Protein AF-A0A7S1SKM5-F1 (afdb_monomer_lite)

Foldseek 3Di:
DDDDDDDDDDDPPDPPDDPPPPPPDDPDPVVVLLVVLVVVLVPDPWDKDKDWDADPPPRAIEMEIETEAPPVLVSVSNLLVVLLVNVVVQVVVRVPGHYDYDYHSVDDCPDVSVCVNVVVDPD

Structure (mmCIF, N/CA/C/O backbone):
data_AF-A0A7S1SKM5-F1
#
_entry.id   AF-A0A7S1SKM5-F1
#
loop_
_atom_site.group_PDB
_atom_site.id
_atom_site.type_symbol
_atom_site.label_atom_id
_atom_site.label_alt_id
_atom_site.label_comp_id
_atom_site.label_asym_id
_atom_site.label_entity_id
_atom_site.label_seq_id
_atom_site.pdbx_PDB_ins_code
_atom_site.Cartn_x
_atom_site.Cartn_y
_atom_site.Cartn_z
_atom_site.occupancy
_atom_site.B_iso_or_equiv
_atom_site.auth_seq_id
_atom_site.auth_comp_id
_atom_site.auth_asym_id
_atom_site.auth_atom_id
_atom_site.pdbx_PDB_model_num
ATOM 1 N N . ALA A 1 1 ? 71.103 45.319 -16.052 1.00 44.53 1 ALA A N 1
ATOM 2 C CA . ALA A 1 1 ? 70.541 44.083 -16.638 1.00 44.53 1 ALA A CA 1
ATOM 3 C C . ALA A 1 1 ? 69.067 44.311 -16.969 1.00 44.53 1 ALA A C 1
ATOM 5 O O . ALA A 1 1 ? 68.405 45.075 -16.284 1.00 44.53 1 ALA A O 1
ATOM 6 N N . LYS A 1 2 ? 68.611 43.751 -18.089 1.00 33.94 2 LYS A N 1
ATOM 7 C CA . LYS A 1 2 ? 67.357 44.039 -18.802 1.00 33.94 2 LYS A CA 1
ATOM 8 C C . LYS A 1 2 ? 66.090 43.523 -18.082 1.00 33.94 2 LYS A C 1
ATOM 10 O O . LYS A 1 2 ? 66.106 42.403 -17.596 1.00 33.94 2 LYS A O 1
ATOM 15 N N . LYS A 1 3 ? 64.995 44.291 -18.253 1.00 34.72 3 LYS A N 1
ATOM 16 C CA . LYS A 1 3 ? 63.550 43.928 -18.293 1.00 34.72 3 LYS A CA 1
ATOM 17 C C . LYS A 1 3 ? 62.854 43.587 -16.957 1.00 34.72 3 LYS A C 1
ATOM 19 O O . LYS A 1 3 ? 63.219 42.636 -16.293 1.00 34.72 3 LYS A O 1
ATOM 24 N N . MET A 1 4 ? 61.913 44.404 -16.466 1.00 33.12 4 MET A N 1
ATOM 25 C CA . MET A 1 4 ? 60.545 44.713 -16.961 1.00 33.12 4 MET A CA 1
ATOM 26 C C . MET A 1 4 ? 59.489 43.647 -16.607 1.00 33.12 4 MET A C 1
ATOM 28 O O . MET A 1 4 ? 59.392 42.611 -17.254 1.00 33.12 4 MET A O 1
ATOM 32 N N . ALA A 1 5 ? 58.695 43.996 -15.588 1.00 39.97 5 ALA A N 1
ATOM 33 C CA . ALA A 1 5 ? 57.263 43.776 -15.365 1.00 39.97 5 ALA A CA 1
ATOM 34 C C . ALA A 1 5 ? 56.490 42.757 -16.231 1.00 39.97 5 ALA A C 1
ATOM 36 O O . ALA A 1 5 ? 56.401 42.914 -17.448 1.00 39.97 5 ALA A O 1
ATOM 37 N N . LYS A 1 6 ? 55.723 41.870 -15.567 1.00 34.84 6 LYS A N 1
ATOM 38 C CA . LYS A 1 6 ? 54.315 41.599 -15.928 1.00 34.84 6 LYS A CA 1
ATOM 39 C C . LYS A 1 6 ? 53.532 40.826 -14.848 1.00 34.84 6 LYS A C 1
ATOM 41 O O . LYS A 1 6 ? 53.803 39.666 -14.581 1.00 34.84 6 LYS A O 1
ATOM 46 N N . LYS A 1 7 ? 52.484 41.505 -14.363 1.00 35.03 7 LYS A N 1
ATOM 47 C CA . LYS A 1 7 ? 51.150 41.004 -13.976 1.00 35.03 7 LYS A CA 1
ATOM 48 C C . LYS A 1 7 ? 51.008 40.048 -12.781 1.00 35.03 7 LYS A C 1
ATOM 50 O O . LYS A 1 7 ? 50.899 38.835 -12.911 1.00 35.03 7 LYS A O 1
ATOM 55 N N . LEU A 1 8 ? 50.806 40.692 -11.634 1.00 33.78 8 LEU A N 1
ATOM 56 C CA . LEU A 1 8 ? 49.860 40.293 -10.594 1.00 33.78 8 LEU A CA 1
ATOM 57 C C . LEU A 1 8 ? 48.406 40.303 -11.143 1.00 33.78 8 LEU A C 1
ATOM 59 O O . LEU A 1 8 ? 48.081 41.133 -11.992 1.00 33.78 8 LEU A O 1
ATOM 63 N N . ILE A 1 9 ? 47.543 39.463 -10.554 1.00 37.97 9 ILE A N 1
ATOM 64 C CA . ILE A 1 9 ? 46.062 39.422 -10.641 1.00 37.97 9 ILE A CA 1
ATOM 65 C C . ILE A 1 9 ? 45.469 38.626 -11.821 1.00 37.97 9 ILE A C 1
ATOM 67 O O . ILE A 1 9 ? 45.278 39.153 -12.913 1.00 37.97 9 ILE A O 1
ATOM 71 N N . ALA A 1 10 ? 45.083 37.374 -11.547 1.00 36.31 10 ALA A N 1
ATOM 72 C CA . ALA A 1 10 ? 43.726 36.837 -11.759 1.00 36.31 10 ALA A CA 1
ATOM 73 C C . ALA A 1 10 ? 43.738 35.305 -11.608 1.00 36.31 10 ALA A C 1
ATOM 75 O O . ALA A 1 10 ? 44.262 34.591 -12.455 1.00 36.31 10 ALA A O 1
ATOM 76 N N . GLY A 1 11 ? 43.121 34.792 -10.545 1.00 29.48 11 GLY A N 1
ATOM 77 C CA . GLY A 1 11 ? 42.963 33.353 -10.346 1.00 29.48 11 GLY A CA 1
ATOM 78 C C . GLY A 1 11 ? 41.993 33.048 -9.216 1.00 29.48 11 GLY A C 1
ATOM 79 O O . GLY A 1 11 ? 42.399 32.575 -8.163 1.00 29.48 11 GLY A O 1
ATOM 80 N N . LYS A 1 12 ? 40.704 33.356 -9.412 1.00 35.53 12 LYS A N 1
ATOM 81 C CA . LYS A 1 12 ? 39.622 32.831 -8.566 1.00 35.53 12 LYS A CA 1
ATOM 82 C C . LYS A 1 12 ? 39.650 31.302 -8.659 1.00 35.53 12 LYS A C 1
ATOM 84 O O . LYS A 1 12 ? 39.154 30.743 -9.635 1.00 35.53 12 LYS A O 1
ATOM 89 N N . ALA A 1 13 ? 40.191 30.631 -7.647 1.00 33.53 13 ALA A N 1
ATOM 90 C CA . ALA A 1 13 ? 39.970 29.206 -7.452 1.00 33.53 13 ALA A CA 1
ATOM 91 C C . ALA A 1 13 ? 38.503 29.006 -7.039 1.00 33.53 13 ALA A C 1
ATOM 93 O O . ALA A 1 13 ? 38.129 29.165 -5.879 1.00 33.53 13 ALA A O 1
ATOM 94 N N . ARG A 1 14 ? 37.636 28.723 -8.018 1.00 37.31 14 ARG A N 1
ATOM 95 C CA . ARG A 1 14 ? 36.309 28.164 -7.756 1.00 37.31 14 ARG A CA 1
ATOM 96 C C . ARG A 1 14 ? 36.513 26.763 -7.185 1.00 37.31 14 ARG A C 1
ATOM 98 O O . ARG A 1 14 ? 36.985 25.878 -7.893 1.00 37.31 14 ARG A O 1
ATOM 105 N N . VAL A 1 15 ? 36.127 26.570 -5.928 1.00 40.81 15 VAL A N 1
ATOM 106 C CA . VAL A 1 15 ? 35.916 25.247 -5.332 1.00 40.81 15 VAL A CA 1
ATOM 107 C C . VAL A 1 15 ? 34.727 24.614 -6.054 1.00 40.81 15 VAL A C 1
ATOM 109 O O . VAL A 1 15 ? 33.566 24.832 -5.716 1.00 40.81 15 VAL A O 1
ATOM 112 N N . GLY A 1 16 ? 35.024 23.896 -7.134 1.00 34.16 16 GLY A N 1
ATOM 113 C CA . GLY A 1 16 ? 34.077 23.047 -7.835 1.00 34.16 16 GLY A CA 1
ATOM 114 C C . GLY A 1 16 ? 33.922 21.742 -7.072 1.00 34.16 16 GLY A C 1
ATOM 115 O O . GLY A 1 16 ? 34.668 20.794 -7.292 1.00 34.16 16 GLY A O 1
ATOM 116 N N . MET A 1 17 ? 32.949 21.701 -6.169 1.00 44.09 17 MET A N 1
ATOM 117 C CA . MET A 1 17 ? 32.462 20.468 -5.569 1.00 44.09 17 MET A CA 1
ATOM 118 C C . MET A 1 17 ? 31.806 19.617 -6.667 1.00 44.09 17 MET A C 1
ATOM 120 O O . MET A 1 17 ? 30.690 19.899 -7.092 1.00 44.09 17 MET A O 1
ATOM 124 N N . GLN A 1 18 ? 32.493 18.577 -7.143 1.00 41.22 18 GLN A N 1
ATOM 125 C CA . GLN A 1 18 ? 31.856 17.476 -7.866 1.00 41.22 18 GLN A CA 1
ATOM 126 C C . GLN A 1 18 ? 32.013 16.191 -7.063 1.00 41.22 18 GLN A C 1
ATOM 128 O O . GLN A 1 18 ? 32.947 15.421 -7.257 1.00 41.22 18 GLN A O 1
ATOM 133 N N . ARG A 1 19 ? 31.043 15.925 -6.185 1.00 45.25 19 ARG A N 1
ATOM 134 C CA . ARG A 1 19 ? 30.718 14.547 -5.812 1.00 45.25 19 ARG A CA 1
ATOM 135 C C . ARG A 1 19 ? 29.798 13.988 -6.894 1.00 45.25 19 ARG A C 1
ATOM 137 O O . ARG A 1 19 ? 28.584 13.970 -6.731 1.00 45.25 19 ARG A O 1
ATOM 144 N N . LYS A 1 20 ? 30.368 13.564 -8.024 1.00 42.16 20 LYS A N 1
ATOM 145 C CA . LYS A 1 20 ? 29.685 12.577 -8.865 1.00 42.16 20 LYS A CA 1
ATOM 146 C C . LYS A 1 20 ? 29.864 11.240 -8.165 1.00 42.16 20 LYS A C 1
ATOM 148 O O . LYS A 1 20 ? 30.927 10.638 -8.259 1.00 42.16 20 LYS A O 1
ATOM 153 N N . GLY A 1 21 ? 28.849 10.826 -7.408 1.00 39.41 21 GLY A N 1
ATOM 154 C CA . GLY A 1 21 ? 28.745 9.438 -6.981 1.00 39.41 21 GLY A CA 1
ATOM 155 C C . GLY A 1 21 ? 28.824 8.567 -8.229 1.00 39.41 21 GLY A C 1
ATOM 156 O O . GLY A 1 21 ? 28.026 8.730 -9.153 1.00 39.41 21 GLY A O 1
ATOM 157 N N . PHE A 1 22 ? 29.842 7.719 -8.294 1.00 39.88 22 PHE A N 1
ATOM 158 C CA . PHE A 1 22 ? 29.934 6.665 -9.286 1.00 39.88 22 PHE A CA 1
ATOM 159 C C . PHE A 1 22 ? 28.782 5.703 -8.990 1.00 39.88 22 PHE A C 1
ATOM 161 O O . PHE A 1 22 ? 28.856 4.922 -8.049 1.00 39.88 22 PHE A O 1
ATOM 168 N N . GLN A 1 23 ? 27.667 5.833 -9.714 1.00 56.47 23 GLN A N 1
ATOM 169 C CA . GLN A 1 23 ? 26.679 4.763 -9.740 1.00 56.47 23 GLN A CA 1
ATOM 170 C C . GLN A 1 23 ? 27.331 3.615 -10.503 1.00 56.47 23 GLN A C 1
ATOM 172 O O . GLN A 1 23 ? 27.558 3.724 -11.712 1.00 56.47 23 GLN A O 1
ATOM 177 N N . GLU A 1 24 ? 27.711 2.567 -9.775 1.00 56.81 24 GLU A N 1
ATOM 178 C CA . GLU A 1 24 ? 28.208 1.332 -10.370 1.00 56.81 24 GLU A CA 1
ATOM 179 C C . GLU A 1 24 ? 27.199 0.862 -11.418 1.00 56.81 24 GLU A C 1
ATOM 181 O O . GLU A 1 24 ? 25.993 0.793 -11.165 1.00 56.81 24 GLU A O 1
ATOM 186 N N . ARG A 1 25 ? 27.683 0.621 -12.641 1.00 55.78 25 ARG A N 1
ATOM 187 C CA . ARG A 1 25 ? 26.817 0.090 -13.690 1.00 55.78 25 ARG A CA 1
ATOM 188 C C . ARG A 1 25 ? 26.450 -1.343 -13.307 1.00 55.78 25 ARG A C 1
ATOM 190 O O . ARG A 1 25 ? 27.363 -2.105 -12.988 1.00 55.78 25 ARG A O 1
ATOM 197 N N . PRO A 1 26 ? 25.164 -1.713 -13.378 1.00 62.81 26 PRO A N 1
ATOM 198 C CA . PRO A 1 26 ? 24.733 -3.074 -13.101 1.00 62.81 26 PRO A CA 1
ATOM 199 C C . PRO A 1 26 ? 25.515 -4.051 -13.982 1.00 62.81 26 PRO A C 1
ATOM 201 O O . PRO A 1 26 ? 25.630 -3.860 -15.195 1.00 62.81 26 PRO A O 1
ATOM 204 N N . THR A 1 27 ? 26.101 -5.065 -13.3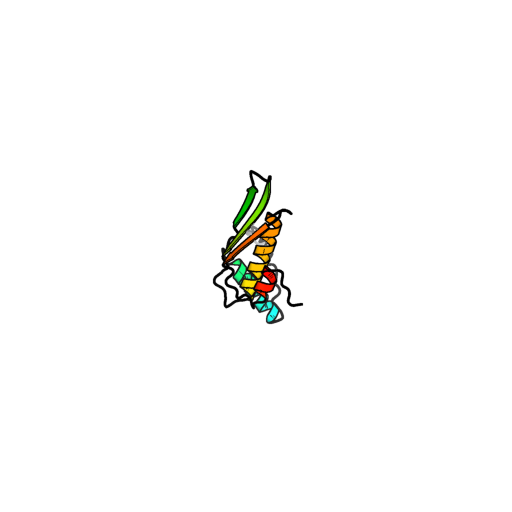50 1.00 66.69 27 THR A N 1
ATOM 205 C CA . THR A 1 27 ? 26.976 -6.044 -14.013 1.00 66.69 27 THR A CA 1
ATOM 206 C C . THR A 1 27 ? 26.175 -7.172 -14.649 1.00 66.69 27 THR A C 1
ATOM 208 O O . THR A 1 27 ? 26.666 -7.870 -15.537 1.00 66.69 27 THR A O 1
ATOM 211 N N . ARG A 1 28 ? 24.915 -7.325 -14.228 1.00 77.56 28 ARG A N 1
ATOM 212 C CA . ARG A 1 28 ? 23.968 -8.316 -14.736 1.00 77.56 28 ARG A CA 1
ATOM 213 C C . ARG A 1 28 ? 22.738 -7.642 -15.333 1.00 77.56 28 ARG A C 1
ATOM 215 O O . ARG A 1 28 ? 22.282 -6.602 -14.866 1.00 77.56 28 ARG A O 1
ATOM 222 N N . LEU A 1 29 ? 22.159 -8.282 -16.348 1.00 68.50 29 LEU A N 1
ATOM 223 C CA . LEU A 1 29 ? 20.936 -7.809 -17.003 1.00 68.50 29 LEU A CA 1
ATOM 224 C C . LEU A 1 29 ? 19.767 -7.670 -16.012 1.00 68.50 29 LEU A C 1
ATOM 226 O O . LEU A 1 29 ? 19.000 -6.721 -16.119 1.00 68.50 29 LEU A O 1
ATOM 230 N N . SER A 1 30 ? 19.667 -8.569 -15.028 1.00 70.00 30 SER A N 1
ATOM 231 C CA . SER A 1 30 ? 18.664 -8.497 -13.958 1.00 70.00 30 SER A CA 1
ATOM 232 C C . SER A 1 30 ? 18.806 -7.225 -13.121 1.00 70.00 30 SER A C 1
ATOM 234 O O . SER A 1 30 ? 17.845 -6.486 -12.968 1.00 70.00 30 SER A O 1
ATOM 236 N N . GLU A 1 31 ? 20.025 -6.896 -12.691 1.00 72.94 31 GLU A N 1
ATOM 237 C CA . GLU A 1 31 ? 20.312 -5.678 -11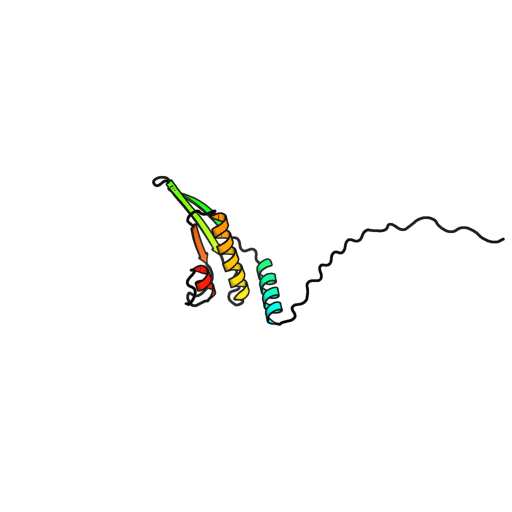.921 1.00 72.94 31 GLU A CA 1
ATOM 238 C C . GLU A 1 31 ? 19.991 -4.412 -12.735 1.00 72.94 31 GLU A C 1
ATOM 240 O O . GLU A 1 31 ? 19.519 -3.412 -12.196 1.00 72.94 31 GLU A O 1
ATOM 245 N N . ALA A 1 32 ? 20.214 -4.453 -14.053 1.00 66.81 32 ALA A N 1
ATOM 246 C CA . ALA A 1 32 ? 19.873 -3.355 -14.952 1.00 66.81 32 ALA A CA 1
ATOM 247 C C . ALA A 1 32 ? 18.357 -3.184 -15.121 1.00 66.81 32 ALA A C 1
ATOM 249 O O . ALA A 1 32 ? 17.866 -2.053 -15.147 1.00 66.81 32 ALA A O 1
ATOM 250 N N . LEU A 1 33 ? 17.616 -4.291 -15.210 1.00 69.81 33 LEU A N 1
ATOM 251 C CA . LEU A 1 33 ? 16.154 -4.298 -15.265 1.00 69.81 33 LEU A CA 1
ATOM 252 C C . LEU A 1 33 ? 15.541 -3.812 -13.944 1.00 69.81 33 LEU A C 1
ATOM 254 O O . LEU A 1 33 ? 14.599 -3.016 -13.968 1.00 69.81 33 LEU A O 1
ATOM 258 N N . ASP A 1 34 ? 16.120 -4.193 -12.807 1.00 75.25 34 ASP A N 1
ATOM 259 C CA . ASP A 1 34 ? 15.693 -3.744 -11.480 1.00 75.25 34 ASP A CA 1
ATOM 260 C C . ASP A 1 34 ? 15.950 -2.245 -11.295 1.00 75.25 34 ASP A C 1
ATOM 262 O O . ASP A 1 34 ? 15.040 -1.483 -10.957 1.00 75.25 34 ASP A O 1
ATOM 266 N N . ALA A 1 35 ? 17.159 -1.775 -11.619 1.00 74.94 35 ALA A N 1
ATOM 267 C CA . ALA A 1 35 ? 17.502 -0.355 -11.576 1.00 74.94 35 ALA A CA 1
ATOM 268 C C . ALA A 1 35 ? 16.617 0.487 -12.514 1.00 74.94 35 ALA A C 1
ATOM 270 O O . ALA A 1 35 ? 16.205 1.600 -12.161 1.00 74.94 35 ALA A O 1
ATOM 271 N N . MET A 1 36 ? 16.275 -0.040 -13.695 1.00 74.06 36 MET A N 1
ATOM 272 C CA . MET A 1 36 ? 15.334 0.602 -14.613 1.00 74.06 36 MET A CA 1
ATOM 273 C C . MET A 1 36 ? 13.927 0.672 -14.010 1.00 74.06 36 MET A C 1
ATOM 275 O O . MET A 1 36 ? 13.290 1.722 -14.076 1.00 74.06 36 MET A O 1
ATOM 279 N N . SER A 1 37 ? 13.458 -0.399 -13.374 1.00 82.69 37 SER A N 1
ATOM 280 C CA . SER A 1 37 ? 12.133 -0.467 -12.749 1.00 82.69 37 SER A CA 1
ATOM 281 C C . SER A 1 37 ? 12.002 0.492 -11.566 1.00 82.69 37 SER A C 1
ATOM 283 O O . SER A 1 37 ? 11.008 1.214 -11.463 1.00 82.69 37 SER A O 1
ATOM 285 N N . ILE A 1 38 ? 13.040 0.610 -10.734 1.00 87.25 38 ILE A N 1
ATOM 286 C CA . ILE A 1 38 ? 13.122 1.626 -9.674 1.00 87.25 38 ILE A CA 1
ATOM 287 C C . ILE A 1 38 ? 13.083 3.031 -10.284 1.00 87.25 38 ILE A C 1
ATOM 289 O O . ILE A 1 38 ? 12.285 3.872 -9.871 1.00 87.25 38 ILE A O 1
ATOM 293 N N . SER A 1 39 ? 13.891 3.282 -11.316 1.00 89.25 39 SER A N 1
ATOM 294 C CA . SER A 1 39 ? 13.947 4.587 -11.988 1.00 89.25 39 SER A CA 1
ATOM 295 C C . SER A 1 39 ? 12.612 4.986 -12.622 1.00 89.25 39 SER A C 1
ATOM 297 O O . SER A 1 39 ? 12.255 6.164 -12.626 1.00 89.25 39 SER A O 1
ATOM 299 N N . VAL A 1 40 ? 11.864 4.024 -13.169 1.00 89.81 40 VAL A N 1
ATOM 300 C CA . VAL A 1 40 ? 10.515 4.251 -13.702 1.00 89.81 40 VAL A CA 1
ATOM 301 C C . VAL A 1 40 ? 9.528 4.529 -12.570 1.00 89.81 40 VAL A C 1
ATOM 303 O O . VAL A 1 40 ? 8.729 5.455 -12.700 1.00 89.81 40 VAL A O 1
ATOM 306 N N . SER A 1 41 ? 9.610 3.788 -11.463 1.00 91.94 41 SER A N 1
ATOM 307 C CA . SER A 1 41 ? 8.747 3.974 -10.288 1.00 91.94 41 SER A CA 1
ATOM 308 C C . SER A 1 41 ? 8.914 5.370 -9.678 1.00 91.94 41 SER A C 1
ATOM 310 O O . SER A 1 41 ? 7.932 6.062 -9.433 1.00 91.94 41 SER A O 1
ATOM 312 N N . LEU A 1 42 ? 10.153 5.857 -9.548 1.00 91.31 42 LEU A N 1
ATOM 313 C CA . LEU A 1 42 ? 10.459 7.193 -9.012 1.00 91.31 42 LEU A CA 1
ATOM 314 C C . LEU A 1 42 ? 9.870 8.353 -9.831 1.00 91.31 42 LEU A C 1
ATOM 316 O O . LEU A 1 42 ? 9.675 9.443 -9.303 1.00 91.31 42 LEU A O 1
ATOM 320 N N . LYS A 1 43 ? 9.598 8.148 -11.125 1.00 92.31 43 LYS A N 1
ATOM 321 C CA . LYS A 1 43 ? 8.993 9.171 -11.998 1.00 92.31 43 LYS A CA 1
ATOM 322 C C . LYS A 1 43 ? 7.471 9.227 -11.881 1.00 92.31 43 LYS A C 1
ATOM 324 O O . LYS A 1 43 ? 6.847 10.103 -12.479 1.00 92.31 43 LYS A O 1
ATOM 329 N N . ARG A 1 44 ? 6.856 8.277 -11.176 1.00 91.69 44 ARG A N 1
ATOM 330 C CA . ARG A 1 44 ? 5.410 8.234 -10.971 1.00 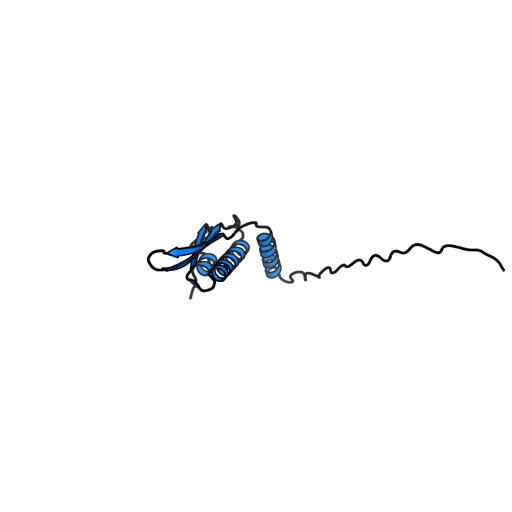91.69 44 ARG A CA 1
ATOM 331 C C . ARG A 1 44 ? 5.010 9.151 -9.819 1.00 91.69 44 ARG A C 1
ATOM 333 O O . ARG A 1 44 ? 5.712 9.259 -8.823 1.00 91.69 44 ARG A O 1
ATOM 340 N N . GLN A 1 45 ? 3.852 9.788 -9.960 1.00 93.25 45 GLN A N 1
ATOM 341 C CA . GLN A 1 45 ? 3.299 10.733 -8.979 1.00 93.25 45 GLN A CA 1
ATOM 342 C C . GLN A 1 45 ? 2.095 10.145 -8.232 1.00 93.25 45 GLN A C 1
ATOM 344 O O . GLN A 1 45 ? 1.186 10.860 -7.818 1.00 93.25 45 GLN A O 1
ATOM 349 N N . ASN A 1 46 ? 2.058 8.820 -8.100 1.00 94.94 46 ASN A N 1
ATOM 350 C CA . ASN A 1 46 ? 1.009 8.135 -7.361 1.00 94.94 46 ASN A CA 1
ATOM 351 C C . ASN A 1 46 ? 1.098 8.487 -5.873 1.00 94.94 46 ASN A C 1
ATOM 353 O O . ASN A 1 46 ? 2.182 8.498 -5.291 1.00 94.94 46 ASN A O 1
ATOM 357 N N . CYS A 1 47 ? -0.056 8.737 -5.261 1.00 95.62 47 CYS A N 1
ATOM 358 C CA . CYS A 1 47 ? -0.168 9.162 -3.874 1.00 95.62 47 CYS A CA 1
ATOM 359 C C . CYS A 1 47 ? -0.964 8.131 -3.072 1.00 95.62 47 CYS A C 1
ATOM 361 O O . CYS A 1 47 ? -1.996 7.642 -3.534 1.00 95.62 47 CYS A O 1
ATOM 363 N N . LEU A 1 48 ? -0.482 7.818 -1.870 1.00 97.75 48 LEU A N 1
ATOM 364 C CA . LEU A 1 48 ? -1.247 7.096 -0.860 1.00 97.75 48 LEU A CA 1
ATOM 365 C C . LEU A 1 48 ? -1.973 8.122 0.007 1.00 97.75 48 LEU A C 1
ATOM 367 O O . LEU A 1 48 ? -1.336 9.002 0.586 1.00 97.75 48 LEU A O 1
ATOM 371 N N . VAL A 1 49 ? -3.289 7.987 0.121 1.00 97.88 49 VAL A N 1
ATOM 372 C CA . VAL A 1 49 ? -4.096 8.819 1.017 1.00 97.88 49 VAL A CA 1
ATOM 373 C C . VAL A 1 49 ? -4.502 7.974 2.213 1.00 97.88 49 VAL A C 1
ATOM 375 O O . VAL A 1 49 ? -5.096 6.915 2.027 1.00 97.88 49 VAL A O 1
ATOM 378 N N . SER A 1 50 ? -4.209 8.446 3.425 1.00 98.12 50 SER A N 1
ATOM 379 C CA . SER A 1 50 ? -4.557 7.753 4.669 1.00 98.12 50 SER A CA 1
ATOM 380 C C . SER A 1 50 ? -5.353 8.651 5.603 1.00 98.12 50 SER A C 1
ATOM 382 O O . SER A 1 50 ? -5.050 9.835 5.752 1.00 98.12 50 SER A O 1
ATOM 384 N N . VAL A 1 51 ? -6.342 8.067 6.273 1.00 98.00 51 VAL A N 1
ATOM 385 C CA . VAL A 1 51 ? -7.163 8.726 7.290 1.00 98.00 51 VAL A CA 1
ATOM 386 C C . VAL A 1 51 ? -7.232 7.870 8.550 1.00 98.00 51 VAL A C 1
ATOM 388 O O . VAL A 1 51 ? -7.370 6.651 8.487 1.00 98.00 51 VAL A O 1
ATOM 391 N N . GLY A 1 52 ? -7.133 8.515 9.711 1.00 97.75 52 GLY A N 1
ATOM 392 C CA . GLY A 1 52 ? -7.422 7.890 10.999 1.00 97.75 52 GLY A CA 1
ATOM 393 C C . GLY A 1 52 ? -8.8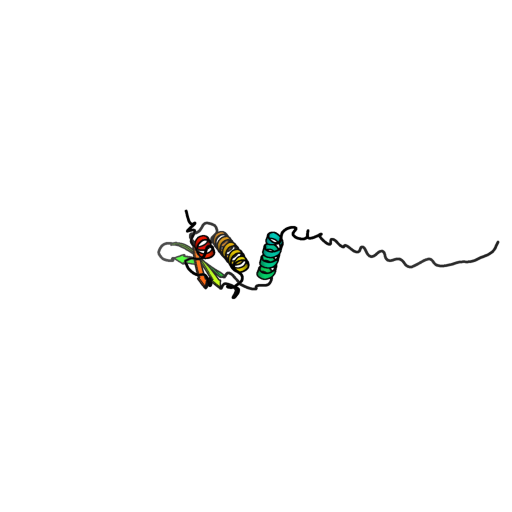86 8.102 11.359 1.00 97.75 52 GLY A C 1
ATOM 394 O O . GLY A 1 52 ? -9.359 9.235 11.336 1.00 97.75 52 GLY A O 1
ATOM 395 N N . LEU A 1 53 ? -9.591 7.028 11.696 1.00 97.31 53 LEU A N 1
ATOM 396 C CA . LEU A 1 53 ? -11.006 7.057 12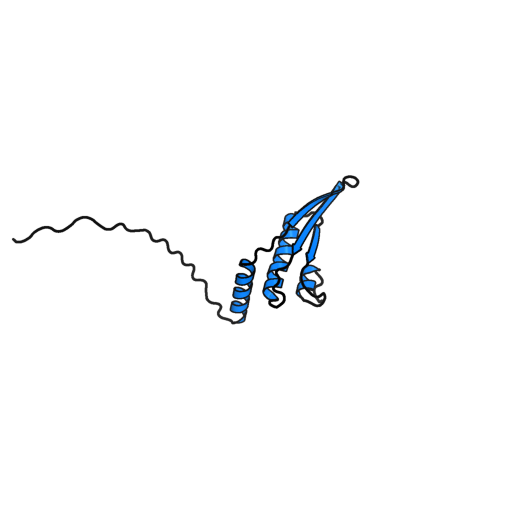.048 1.00 97.31 53 LEU A CA 1
ATOM 397 C C . LEU A 1 53 ? -11.201 6.500 13.456 1.00 97.31 53 LEU A C 1
ATOM 399 O O . LEU A 1 53 ? -10.536 5.538 13.841 1.00 97.31 53 LEU A O 1
ATOM 403 N N . SER A 1 54 ? -12.135 7.095 14.198 1.00 97.69 54 SER A N 1
ATOM 404 C CA . SER A 1 54 ? -12.546 6.637 15.526 1.00 97.69 54 SER A CA 1
ATOM 405 C C . SER A 1 54 ? -14.065 6.526 15.580 1.00 97.69 54 SER A C 1
ATOM 407 O O . SER A 1 54 ? -14.779 7.479 15.259 1.00 97.69 54 SER A O 1
ATOM 409 N N . CYS A 1 55 ? -14.566 5.366 15.992 1.00 97.31 55 CYS A N 1
ATOM 410 C CA . CYS A 1 55 ? -15.981 5.151 16.242 1.00 97.31 55 CYS A CA 1
ATOM 411 C C . CYS A 1 55 ? -16.398 5.903 17.509 1.00 97.31 55 CYS A C 1
ATOM 413 O O . CYS A 1 55 ? -15.784 5.738 18.562 1.00 97.31 55 CYS A O 1
ATOM 415 N N . ARG A 1 56 ? -17.454 6.718 17.419 1.00 97.56 56 ARG A N 1
ATOM 416 C CA . ARG A 1 56 ? -17.947 7.511 18.558 1.00 97.56 56 ARG A CA 1
ATOM 417 C C . ARG A 1 56 ? -18.601 6.655 19.641 1.00 97.56 56 ARG A C 1
ATOM 419 O O . ARG A 1 56 ? -18.527 7.016 20.805 1.00 97.56 56 ARG A O 1
ATOM 426 N N . GLU A 1 57 ? -19.233 5.553 19.250 1.00 98.00 57 GLU A N 1
ATOM 427 C CA . GLU A 1 57 ? -19.969 4.672 20.159 1.00 98.00 57 GLU A CA 1
ATOM 428 C C . GLU A 1 57 ? -19.039 3.690 20.879 1.00 98.00 57 GLU A C 1
ATOM 430 O O . GLU A 1 57 ? -19.049 3.611 22.102 1.00 98.00 57 GLU A O 1
ATOM 435 N N . SER A 1 58 ? -18.196 2.970 20.131 1.00 97.12 58 SER A N 1
ATOM 436 C CA . SER A 1 58 ? -17.318 1.940 20.700 1.00 97.12 58 SER A CA 1
ATOM 437 C C . SER A 1 58 ? -15.942 2.451 21.127 1.00 97.12 58 SER A C 1
ATOM 439 O O . SER A 1 58 ? -15.188 1.717 21.760 1.00 97.12 58 SER A O 1
ATOM 441 N N . GLY A 1 59 ? -15.558 3.666 20.722 1.00 96.38 59 GLY A N 1
ATOM 442 C CA . GLY A 1 59 ? -14.208 4.202 20.926 1.00 96.38 59 GLY A CA 1
ATOM 443 C C . GLY A 1 59 ? -13.116 3.512 20.096 1.00 96.38 59 GLY A C 1
ATOM 444 O O . GLY A 1 59 ? -11.956 3.918 20.156 1.00 96.38 59 GLY A O 1
ATOM 445 N N . ALA A 1 60 ? -13.457 2.490 19.302 1.00 96.69 60 ALA A N 1
ATOM 446 C CA . ALA A 1 60 ? -12.502 1.783 18.456 1.00 96.69 60 ALA A CA 1
ATOM 447 C C . ALA A 1 60 ? -11.896 2.727 17.411 1.00 96.69 60 ALA A C 1
ATOM 449 O O . ALA A 1 60 ? -12.611 3.529 16.808 1.00 96.69 60 ALA A O 1
ATOM 450 N N . SER A 1 61 ? -10.592 2.606 17.159 1.00 97.56 61 SER A N 1
ATOM 451 C CA . SER A 1 61 ? -9.898 3.408 16.150 1.00 97.56 61 SER A CA 1
ATOM 452 C C . SER A 1 61 ? -9.141 2.537 15.158 1.00 97.56 61 SER A C 1
ATOM 454 O O . SER A 1 61 ? -8.613 1.481 15.509 1.00 97.56 61 SER A O 1
ATOM 456 N N . PHE A 1 62 ? -9.098 2.984 13.908 1.00 97.88 62 PHE A N 1
ATOM 457 C CA . PHE A 1 62 ? -8.390 2.306 12.830 1.00 97.88 62 PHE A CA 1
ATOM 458 C C . PHE A 1 62 ? -7.861 3.309 11.800 1.00 97.88 62 PHE A C 1
ATOM 460 O O . PHE A 1 62 ? -8.221 4.490 11.803 1.00 97.88 62 PHE A O 1
ATOM 467 N N . SER A 1 63 ? -6.970 2.846 10.929 1.00 98.31 63 SER A N 1
ATOM 468 C CA . SER A 1 63 ? -6.454 3.612 9.793 1.00 98.31 63 SER A CA 1
ATOM 469 C C . SER A 1 63 ? -7.019 3.059 8.487 1.00 98.31 63 SER A C 1
ATOM 471 O O . SER A 1 63 ? -6.998 1.852 8.271 1.00 98.31 63 SER A O 1
ATOM 473 N N . LEU A 1 64 ? -7.512 3.920 7.603 1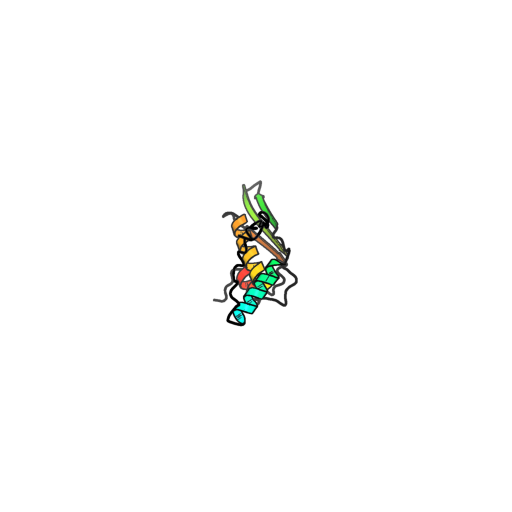.00 98.00 64 LEU A N 1
ATOM 474 C CA . LEU A 1 64 ? -7.909 3.549 6.247 1.00 98.00 64 LEU A CA 1
ATOM 475 C C . LEU A 1 64 ? -6.967 4.234 5.267 1.00 98.00 64 LEU A C 1
ATOM 477 O O . LEU A 1 64 ? -6.867 5.458 5.263 1.00 98.00 64 LEU A O 1
ATOM 481 N N . SER A 1 65 ? -6.301 3.446 4.431 1.00 98.25 65 SER A N 1
ATOM 482 C CA . SER A 1 65 ? -5.453 3.951 3.354 1.00 98.25 65 SER A CA 1
ATOM 483 C C . SER A 1 65 ? -6.009 3.536 1.999 1.00 98.25 65 SER A C 1
ATOM 485 O O . SER A 1 65 ? -6.474 2.410 1.844 1.00 98.25 65 SER A O 1
ATOM 487 N N . THR A 1 66 ? -5.945 4.427 1.013 1.00 98.00 66 THR A N 1
ATOM 488 C CA . THR A 1 66 ? -6.313 4.131 -0.373 1.00 98.00 66 THR A CA 1
ATOM 489 C C . THR A 1 66 ? -5.182 4.469 -1.331 1.00 98.00 66 THR A C 1
ATOM 491 O O . THR A 1 66 ? -4.526 5.508 -1.196 1.00 98.00 66 THR A O 1
ATOM 494 N N . TYR A 1 67 ? -4.965 3.593 -2.309 1.00 97.56 67 TYR A N 1
ATOM 495 C CA . TYR A 1 67 ? -3.948 3.748 -3.341 1.00 97.56 67 TYR A CA 1
ATOM 496 C C . TYR A 1 67 ? -4.532 3.500 -4.730 1.00 97.56 67 TYR A C 1
ATOM 498 O O . TYR A 1 67 ? -5.276 2.546 -4.934 1.00 97.56 67 TYR A O 1
ATOM 506 N N . HIS A 1 68 ? -4.179 4.339 -5.701 1.00 96.19 68 HIS A N 1
ATOM 507 C CA . HIS A 1 68 ? -4.458 4.060 -7.108 1.00 96.19 68 HIS A CA 1
ATOM 508 C C . HIS A 1 68 ? -3.144 3.733 -7.799 1.00 96.19 68 HIS A C 1
ATOM 510 O O . HIS A 1 68 ? -2.223 4.556 -7.816 1.00 96.19 68 HIS A O 1
ATOM 516 N N . MET A 1 69 ? -3.048 2.533 -8.351 1.00 95.25 69 MET A N 1
ATOM 517 C CA . MET A 1 69 ? -1.829 2.016 -8.950 1.00 95.25 69 MET A CA 1
ATOM 518 C C . MET A 1 69 ? -1.449 2.765 -10.235 1.00 95.25 69 MET A C 1
ATOM 520 O O . MET A 1 69 ? -2.336 3.218 -10.963 1.00 95.25 69 MET A O 1
ATOM 524 N N . PRO A 1 70 ? -0.155 2.943 -10.569 1.00 91.81 70 PRO A N 1
ATOM 525 C CA . PRO A 1 70 ? 0.220 3.451 -11.884 1.00 91.81 70 PRO A CA 1
ATOM 526 C C . PRO A 1 70 ? -0.329 2.550 -12.996 1.00 91.81 70 PRO A C 1
ATOM 528 O O . PRO A 1 70 ? -0.313 1.327 -12.881 1.00 91.81 70 PRO A O 1
ATOM 531 N N . CYS A 1 71 ? -0.717 3.148 -14.126 1.00 86.00 71 CYS A N 1
ATOM 532 C CA . CYS A 1 71 ? -1.087 2.424 -15.347 1.00 86.00 71 CYS A CA 1
ATOM 533 C C . CYS A 1 71 ? 0.158 1.826 -16.036 1.00 86.00 71 CYS A C 1
ATOM 535 O O . CYS A 1 71 ? 0.509 2.186 -17.158 1.00 86.00 71 CYS A O 1
ATOM 537 N N . ALA A 1 72 ? 0.871 0.950 -15.327 1.00 87.44 72 ALA A N 1
ATOM 538 C CA . ALA A 1 72 ? 2.107 0.291 -15.733 1.00 87.44 72 ALA A CA 1
ATOM 539 C C . ALA A 1 72 ? 1.964 -1.239 -15.672 1.00 87.44 72 ALA A C 1
ATOM 541 O O . ALA A 1 72 ? 2.930 -1.941 -15.410 1.00 87.44 72 ALA A O 1
ATOM 542 N N . PHE A 1 73 ? 0.770 -1.763 -15.958 1.00 84.00 73 PHE A N 1
ATOM 543 C CA . PHE A 1 73 ? 0.421 -3.189 -15.867 1.00 84.00 73 PHE A CA 1
ATOM 544 C C . PHE A 1 73 ? 1.289 -4.125 -16.732 1.00 84.00 73 PHE A C 1
ATOM 546 O O . PHE A 1 73 ? 1.346 -5.319 -16.473 1.00 84.00 73 PHE A O 1
ATOM 553 N N . ARG A 1 74 ? 1.994 -3.599 -17.746 1.00 85.12 74 ARG A N 1
ATOM 554 C CA . ARG A 1 74 ? 2.987 -4.355 -18.542 1.00 85.12 74 ARG A CA 1
ATOM 555 C C . ARG A 1 74 ? 4.391 -4.378 -17.927 1.00 85.12 74 ARG A C 1
ATOM 557 O O . ARG A 1 74 ? 5.292 -4.986 -18.492 1.00 85.12 74 ARG A O 1
ATOM 564 N N . ASN A 1 75 ? 4.597 -3.669 -16.823 1.00 89.06 75 ASN A N 1
ATOM 565 C CA . ASN A 1 75 ? 5.853 -3.588 -16.094 1.00 89.06 75 ASN A CA 1
ATOM 566 C C . ASN A 1 75 ? 5.600 -4.022 -14.646 1.00 89.06 75 ASN A C 1
ATOM 568 O O . ASN A 1 75 ? 5.456 -3.205 -13.736 1.00 89.06 75 ASN A O 1
ATOM 572 N N . GLU A 1 76 ? 5.507 -5.336 -14.465 1.00 89.75 76 GLU A N 1
ATOM 573 C CA . GLU A 1 76 ? 5.235 -5.968 -13.176 1.00 89.75 76 GLU A CA 1
ATOM 574 C C . GLU A 1 76 ? 6.221 -5.550 -12.066 1.00 89.75 76 GLU A C 1
ATOM 576 O O . GLU A 1 76 ? 5.752 -5.255 -10.968 1.00 89.75 76 GLU A O 1
ATOM 581 N N . PRO A 1 77 ? 7.538 -5.386 -12.314 1.00 91.56 77 PRO A N 1
ATOM 582 C CA . PRO A 1 77 ? 8.460 -4.862 -11.302 1.00 91.56 77 PRO A CA 1
ATOM 583 C C . PRO A 1 77 ? 8.089 -3.474 -10.758 1.00 91.56 77 PRO A C 1
ATOM 585 O O . PRO A 1 77 ? 8.139 -3.253 -9.549 1.00 91.56 77 PRO A O 1
ATOM 588 N N . VAL A 1 78 ? 7.660 -2.538 -11.615 1.00 93.00 78 VAL A N 1
ATOM 589 C CA . VAL A 1 78 ? 7.148 -1.227 -11.164 1.00 93.00 78 VAL A CA 1
ATOM 590 C C . VAL A 1 78 ? 5.919 -1.430 -10.284 1.00 93.00 78 VAL A C 1
ATOM 592 O O . VAL A 1 78 ? 5.802 -0.827 -9.217 1.00 93.00 78 VAL A O 1
ATOM 595 N N . MET A 1 79 ? 5.016 -2.315 -10.701 1.00 94.25 79 MET A N 1
ATOM 596 C CA . MET A 1 79 ? 3.807 -2.609 -9.941 1.00 94.25 79 MET A CA 1
ATOM 597 C C . MET A 1 79 ? 4.127 -3.235 -8.569 1.00 94.25 79 MET A C 1
ATOM 599 O O . MET A 1 79 ? 3.492 -2.917 -7.563 1.00 94.25 79 MET A O 1
ATOM 603 N N . MET A 1 80 ? 5.160 -4.070 -8.492 1.00 93.56 80 MET A N 1
ATOM 604 C CA . MET A 1 80 ? 5.626 -4.687 -7.253 1.00 93.56 80 MET A CA 1
ATOM 605 C C . MET A 1 80 ? 6.232 -3.658 -6.290 1.00 93.56 80 MET A C 1
ATOM 607 O O . MET A 1 80 ? 5.837 -3.619 -5.126 1.00 93.56 80 MET A O 1
ATOM 611 N N . VAL A 1 81 ? 7.119 -2.780 -6.777 1.00 94.06 81 VAL A N 1
ATOM 612 C CA . VAL A 1 81 ? 7.731 -1.703 -5.974 1.00 94.06 81 VAL A CA 1
ATOM 613 C C . VAL A 1 81 ? 6.657 -0.808 -5.362 1.00 94.06 81 VAL A C 1
ATOM 615 O O . VAL A 1 81 ? 6.655 -0.559 -4.158 1.00 94.06 81 VAL A O 1
ATOM 618 N N . HIS A 1 82 ? 5.713 -0.349 -6.180 1.00 96.06 82 HIS A N 1
ATOM 619 C CA . HIS A 1 82 ? 4.634 0.522 -5.727 1.00 96.06 82 HIS A CA 1
ATOM 620 C C . HIS A 1 82 ? 3.702 -0.174 -4.719 1.00 96.06 82 HIS A C 1
ATOM 622 O O . HIS A 1 82 ? 3.330 0.445 -3.724 1.00 96.06 82 HIS A O 1
ATOM 628 N N . SER A 1 83 ? 3.376 -1.456 -4.922 1.00 95.50 83 SER A N 1
ATOM 629 C CA . SER A 1 83 ? 2.541 -2.220 -3.983 1.00 95.50 83 SER A CA 1
ATOM 630 C C . SER A 1 83 ? 3.238 -2.409 -2.635 1.00 95.50 83 SER A C 1
ATOM 632 O O . SER A 1 83 ? 2.653 -2.111 -1.596 1.00 95.50 83 SER A O 1
ATOM 634 N N . ALA A 1 84 ? 4.509 -2.825 -2.641 1.00 95.06 84 ALA A N 1
ATOM 635 C CA . ALA A 1 84 ? 5.294 -3.017 -1.423 1.00 95.06 84 ALA A CA 1
ATOM 636 C C . ALA A 1 84 ? 5.406 -1.719 -0.605 1.00 95.06 84 ALA A C 1
ATOM 638 O O . ALA A 1 84 ? 5.130 -1.715 0.595 1.00 95.06 84 ALA A O 1
ATOM 639 N N . LEU A 1 85 ? 5.743 -0.603 -1.261 1.00 95.94 85 LEU A N 1
ATOM 640 C CA . LEU A 1 85 ? 5.892 0.694 -0.597 1.00 95.94 85 LEU A CA 1
ATOM 641 C C . LEU A 1 85 ? 4.555 1.255 -0.099 1.00 95.94 85 LEU A C 1
ATOM 643 O O . LEU A 1 85 ? 4.512 1.838 0.983 1.00 95.94 85 LEU A O 1
ATOM 647 N N . ALA A 1 86 ? 3.460 1.073 -0.844 1.00 96.88 86 ALA A N 1
ATOM 648 C CA . ALA A 1 86 ? 2.133 1.504 -0.406 1.00 96.88 86 ALA A CA 1
ATOM 649 C C . ALA A 1 86 ? 1.682 0.754 0.859 1.00 96.88 86 ALA A C 1
ATOM 651 O O . ALA A 1 86 ? 1.204 1.385 1.802 1.00 96.88 86 ALA A O 1
ATOM 652 N N . LEU A 1 87 ? 1.880 -0.569 0.910 1.00 96.31 87 LEU A N 1
ATOM 653 C CA . LEU A 1 87 ? 1.542 -1.396 2.074 1.00 96.31 87 LEU A CA 1
ATOM 654 C C . LEU A 1 87 ? 2.417 -1.062 3.282 1.00 96.31 87 LEU A C 1
ATOM 656 O O . LEU A 1 87 ? 1.893 -0.841 4.374 1.00 96.31 87 LEU A O 1
ATOM 660 N N . GLN A 1 88 ? 3.736 -0.960 3.079 1.00 96.50 88 GLN A N 1
ATOM 661 C CA . GLN A 1 88 ? 4.672 -0.555 4.127 1.00 96.50 88 GLN A CA 1
ATOM 662 C C . GLN A 1 88 ? 4.273 0.804 4.707 1.00 96.50 88 GLN A C 1
ATOM 664 O O . GLN A 1 88 ? 4.150 0.955 5.924 1.00 96.50 88 GLN A O 1
ATOM 669 N N . ARG A 1 89 ? 3.987 1.783 3.841 1.00 97.56 89 ARG A N 1
ATOM 670 C CA . ARG A 1 89 ? 3.618 3.128 4.276 1.00 97.56 89 ARG A CA 1
ATOM 671 C C . ARG A 1 89 ? 2.272 3.168 4.997 1.00 97.56 89 ARG A C 1
ATOM 673 O O . ARG A 1 89 ? 2.138 3.896 5.978 1.00 97.56 89 ARG A O 1
ATOM 680 N N . ALA A 1 90 ? 1.288 2.388 4.550 1.00 97.69 90 ALA A N 1
ATOM 681 C CA . ALA A 1 90 ? 0.001 2.271 5.231 1.00 97.69 90 ALA A CA 1
ATOM 682 C C . ALA A 1 90 ? 0.159 1.708 6.655 1.00 97.69 90 ALA A C 1
ATOM 684 O O . ALA A 1 90 ? -0.435 2.244 7.593 1.00 97.69 90 ALA A O 1
ATOM 685 N N . ALA A 1 91 ? 1.004 0.687 6.829 1.00 96.69 91 ALA A N 1
ATOM 686 C CA . ALA A 1 91 ? 1.300 0.103 8.135 1.00 96.69 91 ALA A CA 1
ATOM 687 C C . ALA A 1 91 ? 2.015 1.098 9.072 1.00 96.69 91 ALA A C 1
ATOM 689 O O . ALA A 1 91 ? 1.643 1.229 10.239 1.00 96.69 91 ALA A O 1
ATOM 690 N N . GLU A 1 92 ? 2.985 1.863 8.563 1.00 97.75 92 GLU A N 1
ATOM 691 C CA . GLU A 1 92 ? 3.651 2.932 9.324 1.00 97.75 92 GLU A CA 1
ATOM 692 C C . GLU A 1 92 ? 2.660 4.010 9.794 1.00 97.75 92 GLU A C 1
ATOM 694 O O . GLU A 1 92 ? 2.644 4.386 10.971 1.00 97.75 92 GLU A O 1
ATOM 699 N N . LEU A 1 93 ? 1.796 4.485 8.888 1.00 97.25 93 LEU A N 1
ATOM 700 C CA . LEU A 1 93 ? 0.785 5.511 9.173 1.00 97.25 93 LEU A CA 1
ATOM 701 C C . LEU A 1 93 ? -0.312 5.016 10.127 1.00 97.25 93 LEU A C 1
ATOM 703 O O . LEU A 1 93 ? -0.924 5.808 10.849 1.00 97.25 93 LEU A O 1
ATOM 707 N N . ALA A 1 94 ? -0.565 3.708 10.164 1.00 97.19 94 ALA A N 1
ATOM 708 C CA . ALA A 1 94 ? -1.440 3.108 11.161 1.00 97.19 94 ALA A CA 1
ATOM 709 C C . ALA A 1 94 ? -0.850 3.200 12.576 1.00 97.19 94 ALA A C 1
ATOM 711 O O . ALA A 1 94 ? -1.607 3.336 13.540 1.00 97.19 94 ALA A O 1
ATOM 712 N N . SER A 1 95 ? 0.482 3.192 12.699 1.00 95.19 95 SER A N 1
ATOM 713 C CA . SER A 1 95 ? 1.203 3.333 13.970 1.00 95.19 95 SER A CA 1
ATOM 714 C C . SER A 1 95 ? 0.725 2.326 15.027 1.00 95.19 95 SER A C 1
ATOM 716 O O . SER A 1 95 ? 0.412 2.687 16.157 1.00 95.19 95 SER A O 1
ATOM 718 N N . GLY A 1 96 ? 0.603 1.055 14.629 1.00 94.50 96 GLY A N 1
ATOM 719 C CA . GLY A 1 96 ? 0.177 -0.050 15.500 1.00 94.50 96 GLY A CA 1
ATOM 720 C C . GLY A 1 96 ? -1.337 -0.206 15.682 1.00 94.50 96 GLY A C 1
ATOM 721 O O . GLY A 1 96 ? -1.774 -1.196 16.263 1.00 94.50 96 GLY A O 1
ATOM 722 N N . ARG A 1 97 ? -2.157 0.721 15.169 1.00 96.56 97 ARG A N 1
ATOM 723 C CA . ARG A 1 97 ? -3.620 0.559 15.134 1.00 96.56 97 ARG A CA 1
ATOM 724 C C . ARG A 1 97 ? -4.030 -0.457 14.059 1.00 96.56 97 ARG A C 1
ATOM 726 O O . ARG A 1 97 ? -3.311 -0.600 13.066 1.00 96.56 97 ARG A O 1
ATOM 733 N N . PRO A 1 98 ? -5.206 -1.103 14.188 1.00 97.56 98 PRO A N 1
ATOM 734 C CA . PRO A 1 98 ? -5.811 -1.833 13.079 1.00 97.56 98 PRO A CA 1
ATOM 735 C C . PRO A 1 98 ? -5.877 -0.954 11.827 1.00 97.56 98 PRO A C 1
ATOM 737 O O . PRO A 1 98 ? -6.157 0.246 11.923 1.00 97.56 98 PRO A O 1
ATOM 740 N N . TYR A 1 99 ? -5.617 -1.527 10.655 1.00 97.25 99 TYR A N 1
ATOM 741 C CA . TYR A 1 99 ? -5.648 -0.768 9.413 1.00 97.25 99 TYR A CA 1
ATOM 742 C C . TYR A 1 99 ? -6.224 -1.552 8.245 1.00 97.25 99 TYR A C 1
ATOM 744 O O . TYR A 1 99 ? -6.185 -2.779 8.208 1.00 97.25 99 TYR A O 1
ATOM 752 N N . LEU A 1 100 ? -6.764 -0.796 7.296 1.00 96.56 100 LEU A N 1
ATOM 753 C CA . LEU A 1 100 ? -7.288 -1.273 6.033 1.00 96.56 100 LEU A CA 1
ATOM 754 C C . LEU A 1 100 ? -6.524 -0.594 4.903 1.00 96.56 100 LEU A C 1
ATOM 756 O O . LEU A 1 100 ? -6.226 0.604 4.962 1.00 96.56 100 LEU A O 1
ATOM 760 N N . VAL A 1 101 ? -6.260 -1.362 3.853 1.00 96.44 101 VAL A N 1
ATOM 761 C CA . VAL A 1 101 ? -5.750 -0.852 2.585 1.00 96.44 101 VAL A CA 1
ATOM 762 C C . VAL A 1 101 ? -6.776 -1.179 1.513 1.00 96.44 101 VAL A C 1
ATOM 764 O O . VAL A 1 101 ? -7.165 -2.332 1.348 1.00 96.44 101 VAL A O 1
ATOM 767 N N . ALA A 1 102 ? -7.228 -0.150 0.810 1.00 96.00 102 ALA A N 1
ATOM 768 C CA . ALA A 1 102 ? -8.168 -0.244 -0.294 1.00 96.00 102 ALA A CA 1
ATOM 769 C C . ALA A 1 102 ? -7.571 0.394 -1.554 1.00 96.00 102 ALA A C 1
ATOM 771 O O . ALA A 1 102 ? -6.537 1.065 -1.503 1.00 96.00 102 ALA A O 1
ATOM 772 N N . GLY A 1 103 ? -8.238 0.197 -2.687 1.00 95.06 103 GLY A N 1
ATOM 773 C CA . GLY A 1 103 ? -7.903 0.894 -3.921 1.00 95.06 103 GLY A CA 1
ATOM 774 C C . GLY A 1 103 ? -7.953 0.017 -5.161 1.00 95.06 103 GLY A C 1
ATOM 775 O O . GLY A 1 103 ? -8.269 -1.171 -5.095 1.00 95.06 103 GLY A O 1
ATOM 776 N N . ASP A 1 104 ? -7.622 0.634 -6.290 1.00 95.25 104 ASP A N 1
ATOM 777 C CA . ASP A 1 104 ? -7.437 -0.060 -7.558 1.00 95.25 104 ASP A CA 1
ATOM 778 C C . ASP A 1 104 ? -5.951 -0.378 -7.739 1.00 95.25 104 ASP A C 1
ATOM 780 O O . ASP A 1 104 ? -5.133 0.501 -8.032 1.00 95.25 104 ASP A O 1
ATOM 784 N N . PHE A 1 105 ? -5.612 -1.650 -7.527 1.00 93.62 105 PHE A N 1
ATOM 785 C CA . PHE A 1 105 ? -4.252 -2.159 -7.660 1.00 93.62 105 PHE A CA 1
ATOM 786 C C . PHE A 1 105 ? -3.914 -2.614 -9.084 1.00 93.62 105 PHE A C 1
ATOM 788 O O . PHE A 1 105 ? -2.748 -2.877 -9.356 1.00 93.62 105 PHE A O 1
ATOM 795 N N . ASN A 1 106 ? -4.881 -2.696 -10.007 1.00 92.06 106 ASN A N 1
ATOM 796 C CA . ASN A 1 106 ? -4.659 -3.195 -11.369 1.00 92.06 106 ASN A CA 1
ATOM 797 C C . ASN A 1 106 ? -3.926 -4.559 -11.425 1.00 92.06 106 ASN A C 1
ATOM 799 O O . ASN A 1 106 ? -3.090 -4.787 -12.302 1.00 92.06 106 ASN A O 1
ATOM 803 N N . VAL A 1 107 ? -4.216 -5.471 -10.487 1.00 91.56 107 VAL A N 1
ATOM 804 C CA . VAL A 1 107 ? -3.614 -6.815 -10.429 1.00 91.56 107 VAL A CA 1
ATOM 805 C C . VAL A 1 107 ? -4.674 -7.908 -10.410 1.00 91.56 107 VAL A C 1
ATOM 807 O O . VAL A 1 107 ? -5.718 -7.777 -9.774 1.00 91.56 107 VAL A O 1
ATOM 810 N N . ALA A 1 108 ? -4.390 -9.015 -11.094 1.00 91.38 108 ALA A N 1
ATOM 811 C CA . ALA A 1 108 ? -5.232 -10.202 -11.040 1.00 91.38 108 ALA A CA 1
ATOM 812 C C . ALA A 1 108 ? -5.027 -10.959 -9.712 1.00 91.38 108 ALA A C 1
ATOM 814 O O . ALA A 1 108 ? -3.895 -10.992 -9.213 1.00 91.38 108 ALA A O 1
ATOM 815 N N . PRO A 1 109 ? -6.056 -11.650 -9.183 1.00 92.56 109 PRO A N 1
ATOM 816 C CA . PRO A 1 109 ? -5.929 -12.474 -7.976 1.00 92.56 109 PRO A CA 1
ATOM 817 C C . PRO A 1 109 ? -4.865 -13.578 -8.063 1.00 92.56 109 PRO A C 1
ATOM 819 O O . PRO A 1 109 ? -4.319 -13.994 -7.050 1.00 92.56 109 PRO A O 1
ATOM 822 N N . SER A 1 110 ? -4.545 -14.047 -9.272 1.00 90.56 110 SER A N 1
ATOM 823 C CA . SER A 1 110 ? -3.513 -15.062 -9.517 1.00 90.56 110 SER A CA 1
ATOM 824 C C . SER A 1 110 ? -2.084 -14.506 -9.568 1.00 90.56 110 SER A C 1
ATOM 826 O O . SER A 1 110 ? -1.144 -15.272 -9.763 1.00 90.56 110 SER A O 1
ATOM 828 N N . SER A 1 111 ? -1.898 -13.185 -9.470 1.00 90.25 111 SER A N 1
ATOM 829 C CA . SER A 1 111 ? -0.576 -12.559 -9.575 1.00 90.25 111 SER A CA 1
ATOM 830 C C . SER A 1 111 ? 0.227 -12.679 -8.270 1.00 90.25 111 SER A C 1
ATOM 832 O O . SER A 1 111 ? -0.350 -12.613 -7.181 1.00 90.25 111 SER A O 1
ATOM 834 N N . PRO A 1 112 ? 1.569 -12.760 -8.336 1.00 91.00 112 PRO A N 1
ATOM 835 C CA . PRO A 1 112 ? 2.409 -12.730 -7.136 1.00 91.00 112 PRO A CA 1
ATOM 836 C C . PRO A 1 112 ? 2.296 -11.398 -6.373 1.00 91.00 112 PRO A C 1
ATOM 838 O O . PRO A 1 112 ? 2.487 -11.356 -5.160 1.00 91.00 112 PRO A O 1
ATOM 841 N N . ILE A 1 113 ? 1.921 -10.305 -7.046 1.00 93.50 113 ILE A N 1
ATOM 842 C CA . ILE A 1 113 ? 1.647 -9.020 -6.389 1.00 93.50 113 ILE A CA 1
ATOM 843 C C . ILE A 1 113 ? 0.390 -9.112 -5.511 1.00 93.50 113 ILE A C 1
ATOM 845 O O . ILE A 1 113 ? 0.367 -8.565 -4.412 1.00 93.50 113 ILE A O 1
ATOM 849 N N . TYR A 1 114 ? -0.647 -9.833 -5.943 1.00 93.62 114 TYR A N 1
ATOM 850 C CA . TYR A 1 114 ? -1.831 -10.055 -5.113 1.00 93.62 114 TYR A CA 1
ATOM 851 C C . TYR A 1 114 ? -1.505 -10.888 -3.864 1.00 93.62 114 TYR A C 1
ATOM 853 O O . TYR A 1 114 ? -1.971 -10.563 -2.770 1.00 93.62 114 TYR A O 1
ATOM 861 N N . ALA A 1 115 ? -0.645 -11.904 -3.999 1.00 92.44 115 ALA A N 1
ATOM 862 C CA . ALA A 1 115 ? -0.106 -12.668 -2.871 1.00 92.44 115 ALA A CA 1
ATOM 863 C C . ALA A 1 115 ? 0.650 -11.773 -1.871 1.00 92.44 115 ALA A C 1
ATOM 865 O O . ALA A 1 115 ? 0.426 -11.871 -0.664 1.00 92.44 115 ALA A O 1
ATOM 866 N N . LEU A 1 116 ? 1.478 -10.845 -2.369 1.00 92.12 116 LEU A N 1
ATOM 867 C CA . LEU A 1 116 ? 2.148 -9.831 -1.547 1.00 92.12 116 LEU A CA 1
ATOM 868 C C . LEU A 1 116 ? 1.140 -8.943 -0.797 1.00 92.12 116 LEU A C 1
ATOM 870 O O . LEU A 1 116 ? 1.297 -8.724 0.400 1.00 92.12 116 LEU A O 1
ATOM 874 N N . ILE A 1 117 ? 0.106 -8.444 -1.484 1.00 92.81 117 ILE A N 1
ATOM 875 C CA . ILE A 1 117 ? -0.902 -7.538 -0.904 1.00 92.81 117 ILE A CA 1
ATOM 876 C C . ILE A 1 117 ? -1.724 -8.222 0.186 1.00 92.81 117 ILE A C 1
ATOM 878 O O . ILE A 1 117 ? -2.002 -7.628 1.225 1.00 92.81 117 ILE A O 1
ATOM 882 N N . THR A 1 118 ? -2.128 -9.464 -0.051 1.00 91.69 118 THR A N 1
ATOM 883 C CA . THR A 1 118 ? -3.034 -10.193 0.844 1.00 91.69 118 THR A CA 1
ATOM 884 C C . THR A 1 118 ? -2.308 -10.979 1.931 1.00 91.69 118 THR A C 1
ATOM 886 O O . THR A 1 118 ? -2.956 -11.561 2.798 1.00 91.69 118 THR A O 1
ATOM 889 N N . GLY A 1 119 ? -0.972 -11.036 1.889 1.00 83.44 119 GLY A N 1
ATOM 890 C CA . GLY A 1 119 ? -0.187 -11.927 2.744 1.00 83.44 119 GLY A CA 1
ATOM 891 C C . GLY A 1 119 ? -0.411 -13.412 2.433 1.00 83.44 119 GLY A C 1
ATOM 892 O O . GLY A 1 119 ? 0.069 -14.274 3.171 1.00 83.44 119 GLY A O 1
ATOM 893 N N . ALA A 1 120 ? -1.121 -13.730 1.344 1.00 67.19 120 ALA A N 1
ATOM 894 C CA . ALA A 1 120 ? -1.302 -15.083 0.850 1.00 67.19 120 ALA A CA 1
ATOM 895 C C . ALA A 1 120 ? -0.030 -15.525 0.117 1.00 67.19 120 ALA A C 1
ATOM 897 O O . ALA A 1 120 ? -0.014 -15.642 -1.105 1.00 67.19 120 ALA A O 1
ATOM 898 N N . SER A 1 121 ? 1.063 -15.747 0.851 1.00 49.66 121 SER A N 1
ATOM 899 C CA . SER A 1 121 ? 2.227 -16.424 0.274 1.00 49.66 121 SER A CA 1
ATOM 900 C C . SER A 1 121 ? 1.773 -17.782 -0.274 1.00 49.66 121 SER A C 1
ATOM 902 O O . SER A 1 121 ? 1.116 -18.519 0.474 1.00 49.66 121 SER A O 1
ATOM 904 N N . PRO A 1 122 ? 2.112 -18.156 -1.524 1.00 47.88 122 PRO A N 1
ATOM 905 C CA . PRO A 1 122 ? 2.049 -19.558 -1.910 1.00 47.88 122 PRO A CA 1
ATOM 906 C C . PRO A 1 122 ? 2.934 -20.320 -0.916 1.00 47.88 122 PRO A C 1
ATOM 908 O O . PRO A 1 122 ? 4.096 -19.957 -0.715 1.00 47.88 122 PRO A O 1
ATOM 911 N N . ARG A 1 123 ? 2.326 -21.255 -0.184 1.00 37.44 123 ARG A N 1
ATOM 912 C CA . ARG A 1 123 ? 3.040 -22.159 0.721 1.00 37.44 123 ARG A CA 1
ATOM 913 C C . ARG A 1 123 ? 3.673 -23.285 -0.075 1.00 37.44 123 ARG A C 1
ATOM 915 O O . ARG A 1 123 ? 3.042 -23.699 -1.073 1.00 37.44 123 ARG A O 1
#

Secondary structure (DSSP, 8-state):
-----------------------PPPSSHHHHHHHHHHHHHHT----EEEEEEE-TTT--EEEEEEEE--S-TT-HHHHHHHHHHHHHHHHHHHTTS-EEEEEE----TTSHHHHHHHT----

pLDDT: mean 79.6, std 22.89, range [29.48, 98.31]

Sequence (123 aa):
AKKMAKKLIAGKARVGMQRKGFQERPTRLSEALDAMSISVSLKRQNCLVSVGLSCRESGASFSLSTYHMPCAFRNEPVMMVHSALALQRAAELASGRPYLVAGDFNVAPSSPIYALITGASPR

InterPro domains:
  IPR036691 Endonuclease/exonuclease/phosphatase superfamily [G3DSA:3.60.10.10] (15-123)
  IPR036691 Endonuclease/exonuclease/phosphatase superfamily [SSF56219] (51-119)

Radius of gyration: 26.4 Å; chains: 1; bounding box: 90×67×40 Å

Organism: NCBI:txid63592